Protein AF-Q56270-F1 (afdb_monomer_lite)

Sequence (115 aa):
MAIRLVEETSRPQLDVSLAAAAGNSVAFDLTPIRHEFLSHVAEGALPASFSNECLEDLLAFKAKLLRKAEIVRKASMASDDDEVGDEASALILNFIDIEPGGRGFSRPVTVRTSE

Secondary structure (DSSP, 8-state):
-EEEE-TTT--EEEEE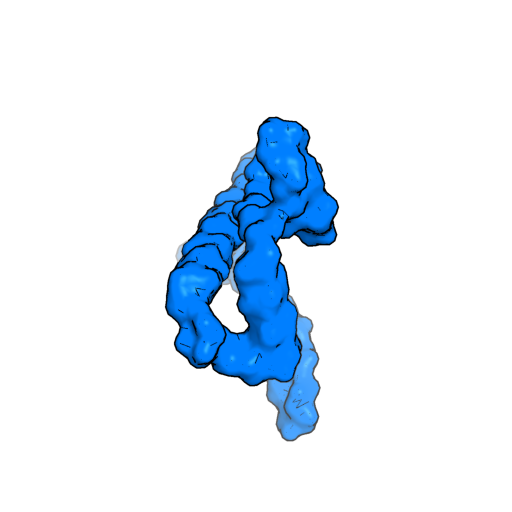ESSSSTT-EEEEE--HHHHHHHHHHHTT--GGGT-HHHHHHHHHHHHHHHHHHHHHHHHHHHTT--S------EEEEEEEEE-TTS-EEEEEEEEE---

Radius of gyration: 20.86 Å; chains: 1; bounding box: 46×21×57 Å

Foldseek 3Di:
DDWDQDPVVRFIWDWDALDPDPPLIDIDTDDVLLVVLVVVVVVPDDSVVRDPVSVVSVVVSVVVNVVSNVVVVVVVVVVVPPDDDPDADWDKDWDWDADPVRDTDIDIDIDGDDD

Structure (mmCIF, N/CA/C/O backbone):
data_AF-Q56270-F1
#
_entry.id   AF-Q56270-F1
#
loop_
_atom_site.group_PDB
_atom_site.id
_atom_site.type_symbol
_atom_site.label_atom_id
_atom_site.label_alt_id
_atom_site.label_comp_id
_atom_site.label_asym_id
_atom_site.label_entity_id
_atom_site.label_seq_id
_atom_site.pdbx_PDB_ins_code
_atom_site.Cartn_x
_atom_site.Cartn_y
_atom_site.Cartn_z
_atom_site.occupancy
_atom_site.B_iso_or_equiv
_atom_site.auth_seq_id
_atom_site.auth_comp_id
_atom_site.auth_asym_id
_atom_site.auth_atom_id
_atom_site.pdbx_PDB_model_num
ATOM 1 N N . MET A 1 1 ? 4.797 -11.081 -1.117 1.00 86.62 1 MET A N 1
ATOM 2 C CA . MET A 1 1 ? 4.232 -10.312 0.012 1.00 86.62 1 MET A CA 1
ATOM 3 C C . MET A 1 1 ? 4.105 -11.245 1.198 1.00 86.62 1 MET A C 1
ATOM 5 O O . MET A 1 1 ? 3.714 -12.388 0.990 1.00 86.62 1 MET A O 1
ATOM 9 N N . ALA A 1 2 ? 4.456 -10.787 2.394 1.00 93.00 2 ALA A N 1
ATOM 10 C CA . ALA A 1 2 ? 4.348 -11.557 3.629 1.00 93.00 2 ALA A CA 1
ATOM 11 C C . ALA A 1 2 ? 3.946 -10.636 4.789 1.00 93.00 2 ALA A C 1
ATOM 13 O O . ALA A 1 2 ? 4.234 -9.443 4.750 1.00 93.00 2 ALA A O 1
ATOM 14 N N . ILE A 1 3 ? 3.308 -11.186 5.822 1.00 94.00 3 ILE A N 1
ATOM 15 C CA . ILE A 1 3 ? 3.127 -10.488 7.100 1.00 94.00 3 ILE A CA 1
ATOM 16 C C . ILE A 1 3 ? 4.300 -10.879 7.999 1.00 94.00 3 ILE A C 1
ATOM 18 O O . ILE A 1 3 ? 4.565 -12.068 8.182 1.00 94.00 3 ILE A O 1
ATOM 22 N N . ARG A 1 4 ? 5.021 -9.890 8.529 1.00 93.38 4 ARG A N 1
ATOM 23 C CA . ARG A 1 4 ? 6.163 -10.080 9.436 1.00 93.38 4 ARG A CA 1
ATOM 24 C C . ARG A 1 4 ? 5.889 -9.406 10.769 1.00 93.38 4 ARG A C 1
ATOM 26 O O . ARG A 1 4 ? 5.150 -8.430 10.817 1.00 93.38 4 ARG A O 1
ATOM 33 N N . LEU A 1 5 ? 6.499 -9.908 11.835 1.00 94.31 5 LEU A N 1
ATOM 34 C CA . LEU A 1 5 ? 6.494 -9.247 13.134 1.00 94.31 5 LEU A CA 1
ATOM 35 C C . LEU A 1 5 ? 7.784 -8.436 13.279 1.00 94.31 5 LEU A C 1
ATOM 37 O O . LEU A 1 5 ? 8.865 -8.965 13.028 1.00 94.31 5 LEU A O 1
ATOM 41 N N . VAL A 1 6 ? 7.673 -7.169 13.664 1.00 92.75 6 VAL A N 1
ATOM 42 C CA . VAL A 1 6 ? 8.830 -6.328 13.995 1.00 92.75 6 VAL A CA 1
ATOM 43 C C . VAL A 1 6 ? 9.306 -6.698 15.394 1.00 92.75 6 VAL A C 1
ATOM 45 O O . VAL A 1 6 ? 8.529 -6.579 16.340 1.00 92.75 6 VAL A O 1
ATOM 48 N N . GLU A 1 7 ? 10.559 -7.124 15.544 1.00 90.81 7 GLU A N 1
ATOM 49 C CA . GLU A 1 7 ? 11.082 -7.606 16.830 1.00 90.81 7 GLU A CA 1
ATOM 50 C C . GLU A 1 7 ? 11.077 -6.519 17.914 1.00 90.81 7 GLU A C 1
ATOM 52 O O . GLU A 1 7 ? 10.680 -6.801 19.044 1.00 90.81 7 GLU A O 1
ATOM 57 N N . GLU A 1 8 ? 11.415 -5.262 17.588 1.00 90.94 8 GLU A N 1
ATOM 58 C CA . GLU A 1 8 ? 11.491 -4.210 18.614 1.00 90.94 8 GLU A CA 1
ATOM 59 C C . GLU A 1 8 ? 10.118 -3.777 19.137 1.00 90.94 8 GLU A C 1
ATOM 61 O O . GLU A 1 8 ? 9.971 -3.426 20.306 1.00 90.94 8 GLU A O 1
ATOM 66 N N . THR A 1 9 ? 9.100 -3.774 18.274 1.00 90.31 9 THR A N 1
ATOM 67 C CA . THR A 1 9 ? 7.766 -3.252 18.621 1.00 90.31 9 THR A CA 1
ATOM 68 C C . THR A 1 9 ? 6.730 -4.348 18.840 1.00 90.31 9 THR A C 1
ATOM 70 O O . THR A 1 9 ? 5.630 -4.058 19.311 1.00 90.31 9 THR A O 1
ATOM 73 N N . SER A 1 10 ? 7.053 -5.597 18.486 1.00 91.00 10 SER A N 1
ATOM 74 C CA . SER A 1 10 ? 6.118 -6.728 18.420 1.00 91.00 10 SER A CA 1
ATOM 75 C C . SER A 1 10 ? 4.854 -6.428 17.601 1.00 91.00 10 SER A C 1
ATOM 77 O O . SER A 1 10 ? 3.790 -6.996 17.850 1.00 91.00 10 SER A O 1
ATOM 79 N N . ARG A 1 11 ? 4.944 -5.517 16.623 1.00 90.69 11 ARG A N 1
ATOM 80 C CA . ARG A 1 11 ? 3.824 -5.150 15.748 1.00 90.69 11 ARG A CA 1
ATOM 81 C C . ARG A 1 11 ? 3.916 -5.872 14.408 1.00 90.69 11 ARG A C 1
ATOM 83 O O . ARG A 1 11 ? 5.019 -6.010 13.874 1.00 90.69 11 ARG A O 1
ATOM 90 N N . PRO A 1 12 ? 2.784 -6.317 13.838 1.00 95.81 12 PRO A N 1
ATOM 91 C CA . PRO A 1 12 ? 2.783 -6.880 12.503 1.00 95.81 12 PRO A CA 1
ATOM 92 C C . PRO A 1 12 ? 2.976 -5.783 11.448 1.00 95.81 12 PRO A C 1
ATOM 94 O O . PRO A 1 12 ? 2.487 -4.659 11.578 1.00 95.81 12 PRO A O 1
ATOM 97 N N . GLN A 1 13 ? 3.664 -6.136 10.373 1.00 95.81 13 GLN A N 1
ATOM 98 C CA . GLN A 1 13 ? 3.879 -5.322 9.186 1.00 95.81 13 GLN A CA 1
ATOM 99 C C . GLN A 1 13 ? 3.578 -6.147 7.939 1.00 95.81 13 GLN A C 1
ATOM 101 O O . GLN A 1 13 ? 3.910 -7.332 7.864 1.00 95.81 13 GLN A O 1
ATOM 106 N N . LEU A 1 14 ? 2.997 -5.501 6.934 1.00 95.50 14 LEU A N 1
ATOM 107 C CA . LEU A 1 14 ? 2.918 -6.034 5.584 1.00 95.50 14 LEU A CA 1
ATOM 108 C C . LEU A 1 14 ? 4.222 -5.718 4.848 1.00 95.50 14 LEU A C 1
ATOM 110 O O . LEU A 1 14 ? 4.503 -4.556 4.568 1.00 95.50 14 LEU A O 1
ATOM 114 N N . ASP A 1 15 ? 5.001 -6.743 4.520 1.00 95.25 15 ASP A N 1
ATOM 115 C CA . ASP A 1 15 ? 6.257 -6.626 3.780 1.00 95.25 15 ASP A CA 1
ATOM 116 C C . ASP A 1 15 ? 6.061 -7.045 2.315 1.00 95.25 15 ASP A C 1
ATOM 118 O O . ASP A 1 15 ? 5.656 -8.174 1.995 1.00 95.25 15 ASP A O 1
ATOM 122 N N . VAL A 1 16 ? 6.341 -6.118 1.398 1.00 96.06 16 VAL A N 1
ATOM 123 C CA . VAL A 1 16 ? 6.199 -6.324 -0.047 1.00 96.06 16 VAL A CA 1
ATOM 124 C C . VAL A 1 16 ? 7.577 -6.289 -0.695 1.00 96.06 16 VAL A C 1
ATOM 126 O O . VAL A 1 16 ? 8.141 -5.221 -0.913 1.00 96.06 16 VAL A O 1
ATOM 129 N N . SER A 1 17 ? 8.118 -7.465 -1.015 1.00 95.00 17 SER A N 1
ATOM 130 C CA . SER A 1 17 ? 9.370 -7.620 -1.765 1.00 95.00 17 SER A CA 1
ATOM 131 C C . SER A 1 17 ? 9.135 -7.444 -3.268 1.00 95.00 17 SER A C 1
ATOM 133 O O . SER A 1 17 ? 8.262 -8.100 -3.835 1.00 95.00 17 SER A O 1
ATOM 135 N N . LEU A 1 18 ? 9.922 -6.576 -3.905 1.00 93.94 18 LEU A N 1
ATOM 136 C CA . LEU A 1 18 ? 9.834 -6.260 -5.337 1.00 93.94 18 LEU A CA 1
ATOM 137 C C . LEU A 1 18 ? 10.904 -6.979 -6.177 1.00 93.94 18 LEU A C 1
ATOM 139 O O . LEU A 1 18 ? 10.761 -7.074 -7.390 1.00 93.94 18 LEU A O 1
ATOM 143 N N . ALA A 1 19 ? 11.956 -7.497 -5.539 1.00 91.44 19 ALA A N 1
ATOM 144 C CA . ALA A 1 19 ? 12.975 -8.363 -6.132 1.00 91.44 19 ALA A CA 1
ATOM 145 C C . ALA A 1 19 ? 13.594 -9.267 -5.052 1.00 91.44 19 ALA A C 1
ATOM 147 O O . ALA A 1 19 ? 13.429 -9.007 -3.859 1.00 91.44 19 ALA A O 1
ATOM 148 N N . ALA A 1 20 ? 14.316 -10.314 -5.468 1.00 83.12 20 ALA A N 1
ATOM 149 C CA . ALA A 1 20 ? 14.903 -11.316 -4.571 1.00 83.12 20 ALA A CA 1
ATOM 150 C C . ALA A 1 20 ? 16.059 -10.786 -3.694 1.00 83.12 20 ALA A C 1
ATOM 152 O O . ALA A 1 20 ? 16.394 -11.403 -2.687 1.00 83.12 20 ALA A O 1
ATOM 153 N N . ALA A 1 21 ? 16.659 -9.643 -4.044 1.00 78.12 21 ALA A N 1
ATOM 154 C CA . ALA A 1 21 ? 17.760 -9.056 -3.282 1.00 78.12 21 ALA A CA 1
ATOM 155 C C . ALA A 1 21 ? 17.289 -8.258 -2.050 1.00 78.12 21 ALA A C 1
ATOM 157 O O . ALA A 1 21 ? 16.249 -7.589 -2.071 1.00 78.12 21 ALA A O 1
ATOM 158 N N . ALA A 1 22 ? 18.099 -8.303 -0.987 1.00 76.62 22 ALA A N 1
ATOM 159 C CA . ALA A 1 22 ? 17.869 -7.573 0.257 1.00 76.62 22 ALA A CA 1
ATOM 160 C C . ALA A 1 22 ? 17.720 -6.058 0.010 1.00 76.62 22 ALA A C 1
ATOM 162 O O . ALA A 1 22 ? 18.412 -5.479 -0.824 1.00 76.62 22 ALA A O 1
ATOM 163 N N . GLY A 1 23 ? 16.795 -5.409 0.726 1.00 84.44 23 GLY A N 1
ATOM 164 C CA . GLY A 1 23 ? 16.535 -3.964 0.606 1.00 84.44 23 GLY A CA 1
ATOM 165 C C . GLY A 1 23 ? 15.573 -3.550 -0.522 1.00 84.44 23 GLY A C 1
ATOM 166 O O . GLY A 1 23 ? 15.225 -2.366 -0.638 1.00 84.44 23 GLY A O 1
ATOM 167 N N . ASN A 1 24 ? 15.083 -4.511 -1.312 1.00 92.56 24 ASN A N 1
ATOM 168 C CA . ASN A 1 24 ? 14.063 -4.293 -2.345 1.00 92.56 24 ASN A CA 1
ATOM 169 C C . ASN A 1 24 ? 12.636 -4.520 -1.842 1.00 92.56 24 ASN A C 1
ATOM 171 O O . ASN A 1 24 ? 11.738 -4.790 -2.639 1.00 92.56 24 ASN A O 1
ATOM 175 N N . SER A 1 25 ? 12.416 -4.422 -0.533 1.00 94.25 25 SER A N 1
ATOM 176 C CA . SER A 1 25 ? 11.080 -4.460 0.043 1.00 94.25 25 SER A CA 1
ATOM 177 C C . SER A 1 25 ? 10.639 -3.103 0.577 1.00 94.25 25 SER A C 1
ATOM 179 O O . SER A 1 25 ? 11.445 -2.191 0.793 1.00 94.25 25 SER A O 1
ATOM 181 N N . VAL A 1 26 ? 9.327 -2.955 0.725 1.00 96.50 26 VAL A N 1
ATOM 182 C CA . VAL A 1 26 ? 8.696 -1.821 1.398 1.00 96.50 26 VAL A CA 1
ATOM 183 C C . VAL A 1 26 ? 7.708 -2.389 2.407 1.00 96.50 26 VAL A C 1
ATOM 185 O O . VAL A 1 26 ? 6.890 -3.242 2.057 1.00 96.50 26 VAL A O 1
ATOM 188 N N . ALA A 1 27 ? 7.792 -1.904 3.643 1.00 95.69 27 ALA A N 1
ATOM 189 C CA . ALA A 1 27 ? 6.937 -2.326 4.742 1.00 95.69 27 ALA A CA 1
ATOM 190 C C . ALA A 1 27 ? 5.810 -1.318 5.018 1.00 95.69 27 ALA A C 1
ATOM 192 O O . ALA A 1 27 ? 5.966 -0.111 4.799 1.00 95.69 27 ALA A O 1
ATOM 193 N N . PHE A 1 28 ? 4.689 -1.825 5.528 1.00 96.56 28 PHE A N 1
ATOM 194 C CA . PHE A 1 28 ? 3.547 -1.051 6.007 1.00 96.56 28 PHE A CA 1
ATOM 195 C C . PHE A 1 28 ? 3.103 -1.566 7.377 1.00 96.56 28 PHE A C 1
ATOM 197 O O . PHE A 1 28 ? 2.746 -2.738 7.499 1.00 96.56 28 PHE A O 1
ATOM 204 N N . ASP A 1 29 ? 3.113 -0.714 8.407 1.00 95.56 29 ASP A N 1
ATOM 205 C CA . ASP A 1 29 ? 2.666 -1.114 9.750 1.00 95.56 29 ASP A CA 1
ATOM 206 C C . ASP A 1 29 ? 1.182 -1.459 9.755 1.00 95.56 29 ASP A C 1
ATOM 208 O O . ASP A 1 29 ? 0.340 -0.630 9.395 1.00 95.56 29 ASP A O 1
ATOM 212 N N . LEU A 1 30 ? 0.866 -2.655 10.249 1.00 95.25 30 LEU A N 1
ATOM 213 C CA . LEU A 1 30 ? -0.496 -3.131 10.440 1.00 95.25 30 LEU A CA 1
ATOM 214 C C . LEU A 1 30 ? -0.922 -2.895 11.890 1.00 95.25 30 LEU A C 1
ATOM 216 O O . LEU A 1 30 ? -0.906 -3.790 12.732 1.00 95.25 30 LEU A O 1
ATOM 220 N N . THR A 1 31 ? -1.329 -1.665 12.196 1.00 93.75 31 THR A N 1
ATOM 221 C CA . THR A 1 31 ? -2.109 -1.420 13.417 1.00 93.75 31 THR A CA 1
ATOM 222 C C . THR A 1 31 ? -3.499 -2.059 13.277 1.00 93.75 31 THR A C 1
ATOM 224 O O . THR A 1 31 ? -3.958 -2.249 12.148 1.00 93.75 31 THR A O 1
ATOM 227 N N . PRO A 1 32 ? -4.213 -2.355 14.382 1.00 94.12 32 PRO A N 1
ATOM 228 C CA . PRO A 1 32 ? -5.583 -2.870 14.302 1.00 94.12 32 PRO A CA 1
ATOM 229 C C . PRO A 1 32 ? -6.497 -2.006 13.422 1.00 94.12 32 PRO A C 1
ATOM 231 O O . PRO A 1 32 ? -7.206 -2.535 12.575 1.00 94.12 32 PRO A O 1
ATOM 234 N N . ILE A 1 33 ? -6.379 -0.677 13.538 1.00 94.25 33 ILE A N 1
ATOM 235 C CA . ILE A 1 33 ? -7.154 0.288 12.744 1.00 94.25 33 ILE A CA 1
ATOM 236 C C . ILE A 1 33 ? -6.825 0.175 11.248 1.00 94.25 33 ILE A C 1
ATOM 238 O O . ILE A 1 33 ? -7.729 0.113 10.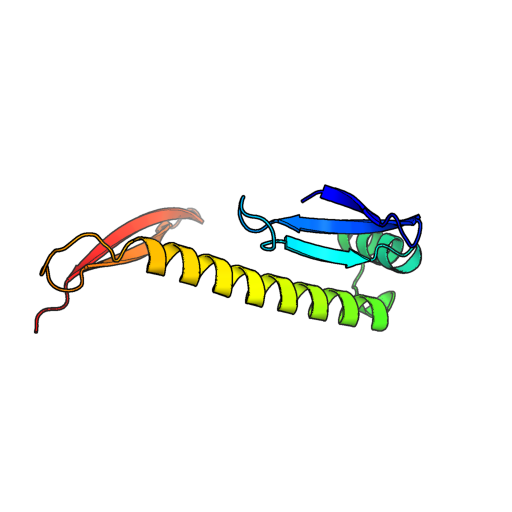419 1.00 94.25 33 ILE A O 1
ATOM 242 N N . ARG A 1 34 ? -5.537 0.105 10.879 1.00 95.62 34 ARG A N 1
ATOM 243 C CA . ARG A 1 34 ? -5.135 -0.044 9.469 1.00 95.62 34 ARG A CA 1
ATOM 244 C C . ARG A 1 34 ? -5.542 -1.404 8.901 1.00 95.62 34 ARG A C 1
ATOM 246 O O . ARG A 1 34 ? -5.913 -1.481 7.736 1.00 95.62 34 ARG A O 1
ATOM 253 N N . HIS A 1 35 ? -5.501 -2.466 9.705 1.00 94.94 35 HIS A N 1
ATOM 254 C CA . HIS A 1 35 ? -5.977 -3.790 9.304 1.00 94.94 35 HIS A CA 1
ATOM 255 C C . HIS A 1 35 ? -7.491 -3.799 9.035 1.00 94.94 35 HIS A C 1
ATOM 257 O O . HIS A 1 35 ? -7.933 -4.313 8.007 1.00 94.94 35 HIS A O 1
ATOM 263 N N . GLU A 1 36 ? -8.283 -3.220 9.937 1.00 95.44 36 GLU A N 1
ATOM 264 C CA . GLU A 1 36 ? -9.737 -3.108 9.786 1.00 95.44 36 GLU A CA 1
ATOM 265 C C . GLU A 1 36 ? -10.108 -2.265 8.559 1.00 95.44 36 GLU A C 1
ATOM 267 O O . GLU A 1 36 ? -10.897 -2.705 7.724 1.00 95.44 36 GLU A O 1
ATOM 272 N N . PHE A 1 37 ? -9.441 -1.119 8.379 1.00 95.88 37 PHE A N 1
ATOM 273 C CA . PHE A 1 37 ? -9.576 -0.293 7.180 1.00 95.88 37 PHE A CA 1
ATOM 274 C C . PHE A 1 37 ? -9.319 -1.097 5.897 1.00 95.88 37 PHE A C 1
ATOM 276 O O . PHE A 1 37 ? -10.143 -1.079 4.984 1.00 95.88 37 PHE A O 1
ATOM 283 N N . LEU A 1 38 ? -8.201 -1.832 5.825 1.00 95.19 38 LEU A N 1
ATOM 284 C CA . LEU A 1 38 ? -7.871 -2.648 4.653 1.00 95.19 38 LEU A CA 1
ATOM 285 C C . LEU A 1 38 ? -8.909 -3.749 4.402 1.00 95.19 38 LEU A C 1
ATOM 287 O O . LEU A 1 38 ? -9.229 -4.015 3.246 1.00 95.19 38 LEU A O 1
ATOM 291 N N . SER A 1 39 ? -9.445 -4.356 5.462 1.00 94.88 39 SER A N 1
ATOM 292 C CA . SER A 1 39 ? -10.456 -5.416 5.364 1.00 94.88 39 SER A CA 1
ATOM 293 C C . SER A 1 39 ? -11.768 -4.878 4.789 1.00 94.88 39 SER A C 1
ATOM 295 O O . SER A 1 39 ? -12.265 -5.409 3.800 1.00 94.88 39 SER A O 1
ATOM 297 N N . HIS A 1 40 ? -12.272 -3.756 5.309 1.00 94.12 40 HIS A N 1
ATOM 298 C CA . HIS A 1 40 ? -13.485 -3.126 4.783 1.00 94.12 40 HIS A CA 1
ATOM 299 C C . HIS A 1 40 ? -13.332 -2.635 3.344 1.00 94.12 40 HIS A C 1
ATOM 301 O O . HIS A 1 40 ? -14.240 -2.803 2.529 1.00 94.12 40 HIS A O 1
ATOM 307 N N . VAL A 1 41 ? -12.184 -2.042 3.003 1.00 94.50 41 VAL A N 1
ATOM 308 C CA . VAL A 1 41 ? -11.909 -1.621 1.622 1.00 94.50 41 VAL A CA 1
ATOM 309 C C . VAL A 1 41 ? -11.853 -2.831 0.687 1.00 94.50 41 VAL A C 1
ATOM 311 O O . VAL A 1 41 ? -12.387 -2.764 -0.419 1.00 94.50 41 VAL A O 1
ATOM 314 N N . ALA A 1 42 ? -11.263 -3.950 1.124 1.00 94.25 42 ALA A N 1
ATOM 315 C CA . ALA A 1 42 ? -11.247 -5.193 0.352 1.00 94.25 42 ALA A CA 1
ATOM 316 C C . ALA A 1 42 ? -12.655 -5.785 0.146 1.00 94.25 42 ALA A C 1
ATOM 318 O O . ALA A 1 42 ? -12.908 -6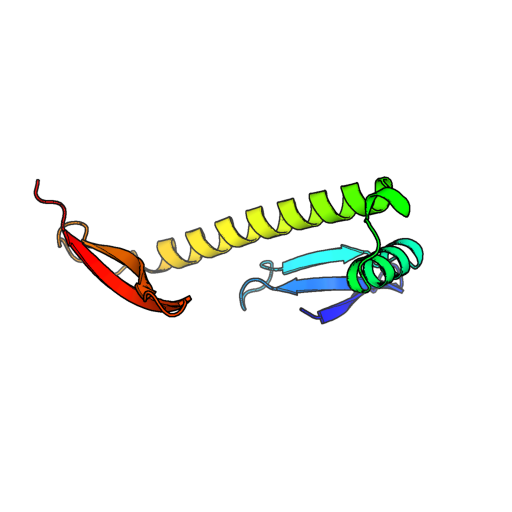.410 -0.882 1.00 94.25 42 ALA A O 1
ATOM 319 N N . GLU A 1 43 ? -13.578 -5.538 1.076 1.00 95.50 43 GLU A N 1
ATOM 320 C CA . GLU A 1 43 ? -15.001 -5.892 0.970 1.00 95.50 43 GLU A CA 1
ATOM 321 C C . GLU A 1 43 ? -15.825 -4.893 0.131 1.00 95.50 43 GLU A C 1
ATOM 323 O O . GLU A 1 43 ? -17.014 -5.111 -0.103 1.00 95.50 43 GLU A O 1
ATOM 328 N N . GLY A 1 44 ? -15.207 -3.817 -0.368 1.00 92.62 44 GLY A N 1
ATOM 329 C CA . GLY A 1 44 ? -15.835 -2.845 -1.268 1.00 92.62 44 GLY A CA 1
ATOM 330 C C . GLY A 1 44 ? -16.331 -1.563 -0.597 1.00 92.62 44 GLY A C 1
ATOM 331 O O . GLY A 1 44 ? -16.979 -0.748 -1.258 1.00 92.62 44 GLY A O 1
ATOM 332 N N . ALA A 1 45 ? -16.024 -1.341 0.684 1.00 92.50 45 ALA A N 1
ATOM 333 C CA . ALA A 1 45 ? -16.289 -0.055 1.318 1.00 92.50 45 ALA A CA 1
ATOM 334 C C . ALA A 1 45 ? -15.463 1.060 0.657 1.00 92.50 45 ALA A C 1
ATOM 336 O O . ALA A 1 45 ? -14.299 0.875 0.291 1.00 92.50 45 ALA A O 1
ATOM 337 N N . LEU A 1 46 ? -16.051 2.252 0.539 1.00 90.88 46 LEU A N 1
ATOM 338 C CA . LEU A 1 46 ? -15.320 3.421 0.060 1.00 90.88 46 LEU A CA 1
ATOM 339 C C . LEU A 1 46 ? -14.267 3.824 1.110 1.00 90.88 46 LEU A C 1
ATOM 341 O O . LEU A 1 46 ? -14.643 4.118 2.245 1.00 90.88 46 LEU A O 1
ATOM 345 N N . PRO A 1 47 ? -12.969 3.905 0.758 1.00 86.56 47 PRO A N 1
ATOM 346 C CA . PRO A 1 47 ? -11.902 4.172 1.728 1.00 86.56 47 PRO A CA 1
ATOM 347 C C . PRO A 1 47 ? -12.117 5.448 2.556 1.00 86.56 47 PRO A C 1
ATOM 349 O O . PRO A 1 47 ? -11.979 5.446 3.778 1.00 86.56 47 PRO A O 1
ATOM 352 N N . ALA A 1 48 ? -12.532 6.532 1.895 1.00 83.94 48 ALA A N 1
ATOM 353 C CA . ALA A 1 48 ? -12.776 7.823 2.538 1.00 83.94 48 ALA A CA 1
ATOM 354 C C . ALA A 1 48 ? -13.958 7.802 3.528 1.00 83.94 48 ALA A C 1
ATOM 356 O O . ALA A 1 48 ? -14.045 8.670 4.392 1.00 83.94 48 ALA A O 1
ATOM 357 N N . SER A 1 49 ? -14.863 6.822 3.423 1.00 80.44 49 SER A N 1
ATOM 358 C CA . SER A 1 49 ? -16.006 6.679 4.333 1.00 80.44 49 SER A CA 1
ATOM 359 C C . SER A 1 49 ? -15.631 6.057 5.678 1.00 80.44 49 SER A C 1
ATOM 361 O O . SER A 1 49 ? -16.423 6.146 6.610 1.00 80.44 49 SER A O 1
ATOM 363 N N . PHE A 1 50 ? -14.452 5.437 5.785 1.00 80.81 50 PHE A N 1
ATOM 364 C CA . PHE A 1 50 ? -13.994 4.795 7.016 1.00 80.81 50 PHE A CA 1
ATOM 365 C C . PHE A 1 50 ? -12.941 5.640 7.736 1.00 80.81 50 PHE A C 1
ATOM 367 O O . PHE A 1 50 ? -13.113 5.996 8.899 1.00 80.81 50 PHE A O 1
ATOM 374 N N . SER A 1 51 ? -11.851 5.986 7.043 1.00 92.12 51 SER A N 1
ATOM 375 C CA . SER A 1 51 ? -10.780 6.805 7.615 1.00 92.12 51 SER A CA 1
ATOM 376 C C . SER A 1 51 ? -9.938 7.466 6.526 1.00 92.12 51 SER A C 1
ATOM 378 O O . SER A 1 51 ? -9.279 6.789 5.735 1.00 92.12 51 SER A O 1
ATOM 380 N N . ASN A 1 52 ? -9.916 8.802 6.520 1.00 94.06 52 ASN A N 1
ATOM 381 C CA . ASN A 1 52 ? -9.047 9.567 5.624 1.00 94.06 52 ASN A CA 1
ATOM 382 C C . ASN A 1 52 ? -7.564 9.402 5.978 1.00 94.06 52 ASN A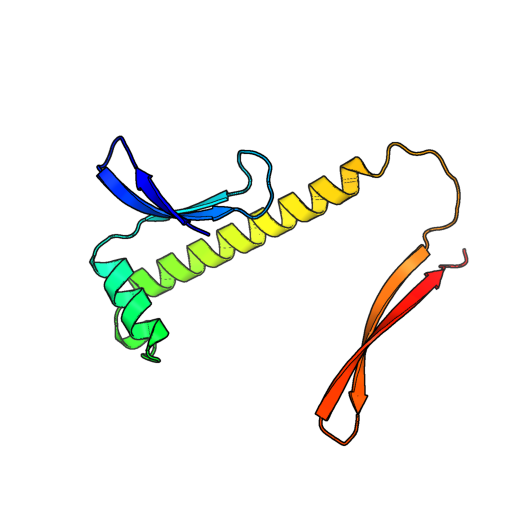 C 1
ATOM 384 O O . ASN A 1 52 ? -6.747 9.294 5.073 1.00 94.06 52 ASN A O 1
ATOM 388 N N . GLU A 1 53 ? -7.218 9.293 7.264 1.00 95.81 53 GLU A N 1
ATOM 389 C CA . GLU A 1 53 ? -5.834 9.060 7.697 1.00 95.81 53 GLU A CA 1
ATOM 390 C C . GLU A 1 53 ? -5.300 7.729 7.147 1.00 95.81 53 GLU A C 1
ATOM 392 O O . GLU A 1 53 ? -4.235 7.682 6.536 1.00 95.81 53 GLU A O 1
ATOM 397 N N . CYS A 1 54 ? -6.074 6.643 7.273 1.00 96.00 54 CYS A N 1
ATOM 398 C CA . CYS A 1 54 ? -5.662 5.342 6.738 1.00 96.00 54 CYS A CA 1
ATOM 399 C C . CYS A 1 54 ? -5.604 5.328 5.204 1.00 96.00 54 CYS A C 1
ATOM 401 O O . CYS A 1 54 ? -4.760 4.640 4.625 1.00 96.00 54 CYS A O 1
ATOM 403 N N . LEU A 1 55 ? -6.475 6.092 4.537 1.00 96.25 55 LEU A N 1
ATOM 404 C CA . LEU A 1 55 ? -6.408 6.284 3.091 1.00 96.25 55 LEU A CA 1
ATOM 405 C C . LEU A 1 55 ? -5.120 7.008 2.687 1.00 96.25 55 LEU A C 1
ATOM 407 O O . LEU A 1 55 ? -4.428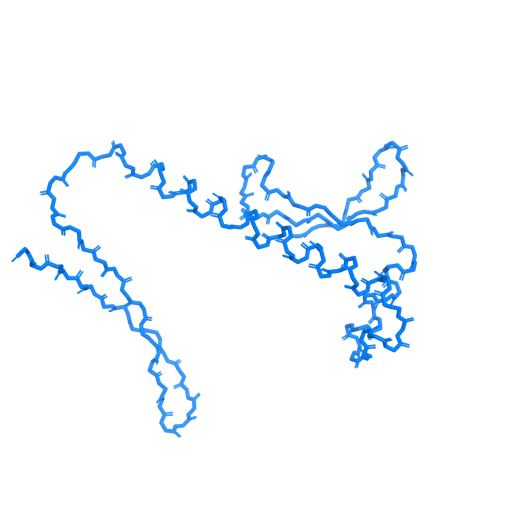 6.548 1.779 1.00 96.25 55 LEU A O 1
ATOM 411 N N . GLU A 1 56 ? -4.778 8.107 3.353 1.00 96.94 56 GLU A N 1
ATOM 412 C CA . GLU A 1 56 ? -3.546 8.854 3.095 1.00 96.94 56 GLU A CA 1
ATOM 413 C C . GLU A 1 56 ? -2.303 7.995 3.347 1.00 96.94 56 GLU A C 1
ATOM 415 O O . GLU A 1 56 ? -1.411 7.937 2.495 1.00 96.94 56 GLU A O 1
ATOM 420 N N . ASP A 1 57 ? -2.285 7.242 4.447 1.00 96.56 57 ASP A N 1
ATOM 421 C CA . ASP A 1 57 ? -1.232 6.274 4.760 1.00 96.56 57 ASP A CA 1
ATOM 422 C C . ASP A 1 57 ? -1.074 5.222 3.651 1.00 96.56 57 ASP A C 1
ATOM 424 O O . ASP A 1 57 ? 0.046 4.923 3.213 1.00 96.56 57 ASP A O 1
ATOM 428 N N . LEU A 1 58 ? -2.188 4.667 3.159 1.00 95.56 58 LEU A N 1
ATOM 429 C CA . LEU A 1 58 ? -2.180 3.674 2.087 1.00 95.56 58 LEU A CA 1
ATOM 430 C C . LEU A 1 58 ? -1.704 4.276 0.756 1.00 95.56 58 LEU A C 1
ATOM 432 O O . LEU A 1 58 ? -0.943 3.638 0.021 1.00 95.56 58 LEU A O 1
ATOM 436 N N . LEU A 1 59 ? -2.107 5.509 0.440 1.00 96.75 59 LEU A N 1
ATOM 437 C CA . LEU A 1 59 ? -1.645 6.224 -0.753 1.00 96.75 59 LEU A CA 1
ATOM 438 C C . LEU A 1 59 ? -0.146 6.540 -0.673 1.00 96.75 59 LEU A C 1
ATOM 440 O O . LEU A 1 59 ? 0.577 6.339 -1.656 1.00 96.75 59 LEU A O 1
ATOM 444 N N . ALA A 1 60 ? 0.349 6.953 0.493 1.00 97.81 60 ALA A N 1
ATOM 445 C CA . ALA A 1 60 ? 1.774 7.154 0.730 1.00 97.81 60 ALA A CA 1
ATOM 446 C C . ALA A 1 60 ? 2.555 5.836 0.592 1.00 97.81 60 ALA A C 1
ATOM 448 O O . ALA A 1 60 ? 3.628 5.805 -0.021 1.00 97.81 60 ALA A O 1
ATOM 449 N N . PHE A 1 61 ? 2.009 4.727 1.099 1.00 97.56 61 PHE A N 1
ATOM 450 C CA . PHE A 1 61 ? 2.593 3.398 0.919 1.00 97.56 61 PHE A CA 1
ATOM 451 C C . PHE A 1 61 ? 2.637 2.981 -0.557 1.00 97.56 61 PHE A C 1
ATOM 453 O O . PHE A 1 61 ? 3.688 2.556 -1.045 1.00 97.56 61 PHE A O 1
ATOM 460 N N . LYS A 1 62 ? 1.552 3.195 -1.310 1.00 97.38 62 LYS A N 1
ATOM 461 C CA . LYS A 1 62 ? 1.513 2.971 -2.764 1.00 97.38 62 LYS A CA 1
ATOM 462 C C . LYS A 1 62 ? 2.590 3.780 -3.489 1.00 97.38 62 LYS A C 1
ATOM 464 O O . LYS A 1 62 ? 3.295 3.234 -4.337 1.00 97.38 62 LYS A O 1
ATOM 469 N N . ALA A 1 63 ? 2.760 5.057 -3.150 1.00 98.12 63 ALA A N 1
ATOM 470 C CA . ALA A 1 63 ? 3.800 5.894 -3.746 1.00 98.12 63 ALA A CA 1
ATOM 471 C C . ALA A 1 63 ? 5.216 5.357 -3.453 1.00 98.12 63 ALA A C 1
ATOM 473 O O . ALA A 1 63 ? 6.052 5.292 -4.359 1.00 98.12 63 ALA A O 1
ATOM 474 N N . LYS A 1 64 ? 5.478 4.901 -2.217 1.00 97.62 64 LYS A N 1
ATOM 475 C CA . LYS A 1 64 ? 6.751 4.257 -1.840 1.00 97.62 64 LYS A CA 1
ATOM 476 C C . LYS A 1 64 ? 7.010 2.983 -2.651 1.00 97.62 64 LYS A C 1
ATOM 478 O O . LYS A 1 64 ? 8.128 2.799 -3.136 1.00 97.62 64 LYS A O 1
ATOM 483 N N . LEU A 1 65 ? 5.990 2.140 -2.833 1.00 97.56 65 LEU A N 1
ATOM 484 C CA . LEU A 1 65 ? 6.081 0.925 -3.648 1.00 97.56 65 LEU A CA 1
ATOM 485 C C . LEU A 1 65 ? 6.438 1.239 -5.099 1.00 97.56 65 LEU A C 1
ATOM 487 O O . LEU A 1 65 ? 7.384 0.661 -5.629 1.00 97.56 65 LEU A O 1
ATOM 491 N N . LEU A 1 66 ? 5.726 2.178 -5.725 1.00 97.38 66 LEU A N 1
ATOM 492 C CA . LEU A 1 66 ? 5.970 2.559 -7.119 1.00 97.38 66 LEU A CA 1
ATOM 493 C C . LEU A 1 66 ? 7.387 3.106 -7.314 1.00 97.38 66 LEU A C 1
ATOM 495 O O . LEU A 1 66 ? 8.088 2.680 -8.233 1.00 97.38 66 LEU A O 1
ATOM 499 N N . ARG A 1 67 ? 7.843 3.977 -6.406 1.00 96.69 67 ARG A N 1
ATOM 500 C CA . ARG A 1 67 ? 9.206 4.520 -6.441 1.00 96.69 67 ARG A CA 1
ATOM 501 C C . ARG A 1 67 ? 10.261 3.421 -6.306 1.00 96.69 67 ARG A C 1
ATOM 503 O O . ARG A 1 67 ? 11.234 3.413 -7.055 1.00 96.69 67 ARG A O 1
ATOM 510 N N . LYS A 1 68 ? 10.087 2.483 -5.368 1.00 96.12 68 LYS A N 1
ATOM 511 C CA . LYS A 1 68 ? 11.032 1.368 -5.200 1.00 96.12 68 LYS A CA 1
ATOM 512 C C . LYS A 1 68 ? 11.008 0.434 -6.414 1.00 96.12 68 LYS A C 1
ATOM 514 O O . LYS A 1 68 ? 12.073 0.022 -6.859 1.00 96.12 68 LYS A O 1
ATOM 519 N N . ALA A 1 69 ? 9.838 0.159 -6.988 1.00 95.06 69 ALA A N 1
ATOM 520 C CA . ALA A 1 69 ? 9.707 -0.677 -8.179 1.00 95.06 69 ALA A CA 1
ATOM 521 C C . ALA A 1 69 ? 10.424 -0.065 -9.392 1.00 95.06 69 ALA A C 1
ATOM 523 O O . ALA A 1 69 ? 11.062 -0.783 -10.158 1.00 95.06 69 ALA A O 1
ATOM 524 N N . GLU A 1 70 ? 10.370 1.259 -9.551 1.00 95.50 70 GLU A N 1
ATOM 525 C CA . GLU A 1 70 ? 11.129 1.958 -10.591 1.00 95.50 70 GLU A CA 1
ATOM 526 C C . GLU A 1 70 ? 12.646 1.833 -10.385 1.00 95.50 70 GLU A C 1
ATOM 528 O O . GLU A 1 70 ? 13.368 1.549 -11.339 1.00 95.50 70 GLU A O 1
ATOM 533 N N . ILE A 1 71 ? 13.126 1.991 -9.146 1.00 92.94 71 ILE A N 1
ATOM 534 C CA . ILE A 1 71 ? 14.549 1.824 -8.804 1.00 92.94 71 ILE A CA 1
ATOM 535 C C . ILE A 1 71 ? 15.018 0.401 -9.121 1.00 92.94 71 ILE A C 1
ATOM 537 O O . ILE A 1 71 ? 16.044 0.230 -9.773 1.00 92.94 71 ILE A O 1
ATOM 541 N N . VAL A 1 72 ? 14.248 -0.610 -8.708 1.00 92.62 72 VAL A N 1
ATOM 542 C CA . VAL A 1 72 ? 14.548 -2.025 -8.979 1.00 92.62 72 VAL A CA 1
ATOM 543 C C . VAL A 1 72 ? 14.620 -2.288 -10.484 1.00 92.62 72 VAL A C 1
ATOM 545 O O . VAL A 1 72 ? 15.567 -2.919 -10.944 1.00 92.62 72 VAL A O 1
ATOM 548 N N . ARG A 1 73 ? 13.672 -1.749 -11.262 1.00 91.00 73 ARG A N 1
ATOM 549 C CA . ARG A 1 73 ? 13.651 -1.892 -12.726 1.00 91.00 73 ARG A CA 1
ATOM 550 C C . ARG A 1 73 ? 14.861 -1.236 -13.398 1.00 91.00 73 ARG A C 1
ATOM 552 O O . ARG A 1 73 ? 15.405 -1.788 -14.344 1.00 91.00 73 ARG A O 1
ATOM 559 N N . LYS A 1 74 ? 15.287 -0.060 -12.930 1.00 91.00 74 LYS A N 1
ATOM 560 C CA . LYS A 1 74 ? 16.482 0.621 -13.460 1.00 91.00 74 LYS A CA 1
ATOM 561 C C . LYS A 1 74 ? 17.760 -0.150 -13.131 1.00 91.00 74 LYS A C 1
ATOM 563 O O . LYS A 1 74 ? 18.605 -0.313 -14.001 1.00 91.00 74 LYS A O 1
ATOM 568 N N . ALA A 1 75 ? 17.870 -0.669 -11.909 1.00 86.06 75 ALA A N 1
ATOM 569 C CA . ALA A 1 75 ? 19.023 -1.458 -11.487 1.00 86.06 75 ALA A CA 1
ATOM 570 C C . ALA A 1 75 ? 19.165 -2.767 -12.283 1.00 86.06 75 ALA A C 1
ATOM 572 O O . ALA A 1 75 ? 20.281 -3.144 -12.619 1.00 86.06 75 ALA A O 1
ATOM 573 N N . SER A 1 76 ? 18.054 -3.427 -12.639 1.00 78.81 76 SER A N 1
ATOM 574 C CA . SER A 1 76 ? 18.108 -4.624 -13.489 1.00 78.81 76 SER A CA 1
ATOM 575 C C . SER A 1 76 ? 18.564 -4.339 -14.921 1.00 78.81 76 SER A C 1
ATOM 577 O O . SER A 1 76 ? 19.126 -5.225 -15.541 1.00 78.81 76 SER A O 1
ATOM 579 N N . MET A 1 77 ? 18.336 -3.127 -15.442 1.00 73.69 77 MET A N 1
ATOM 580 C CA . MET A 1 77 ? 18.789 -2.741 -16.788 1.00 73.69 77 MET A CA 1
ATOM 581 C C . MET A 1 77 ? 20.263 -2.309 -16.803 1.00 73.69 77 MET A C 1
ATOM 583 O O . MET A 1 77 ? 20.945 -2.512 -17.791 1.00 73.69 77 MET A O 1
ATOM 587 N N . ALA A 1 78 ? 20.768 -1.733 -15.706 1.00 64.75 78 ALA A N 1
ATOM 588 C CA . ALA A 1 78 ? 22.167 -1.304 -15.600 1.00 64.75 78 ALA A CA 1
ATOM 589 C C . ALA A 1 78 ? 23.158 -2.466 -15.394 1.00 64.75 78 ALA A C 1
ATOM 591 O O . ALA A 1 78 ? 24.352 -2.287 -15.581 1.00 64.75 78 ALA A O 1
ATOM 592 N N . SER A 1 79 ? 22.678 -3.643 -14.978 1.00 57.03 79 SER A N 1
ATOM 593 C CA . SER A 1 79 ? 23.502 -4.852 -14.824 1.00 57.03 79 SER A CA 1
ATOM 594 C C . SER A 1 79 ? 23.680 -5.639 -16.131 1.00 57.03 79 SER A C 1
ATOM 596 O O . SER A 1 79 ? 24.415 -6.621 -16.122 1.00 57.03 79 SER A O 1
ATOM 598 N N . ASP A 1 80 ? 22.993 -5.242 -17.205 1.00 51.78 80 ASP A N 1
ATOM 599 C CA . ASP A 1 80 ? 23.019 -5.893 -18.525 1.00 51.78 80 ASP A CA 1
ATOM 600 C C . ASP A 1 80 ? 23.955 -5.156 -19.514 1.00 51.78 80 ASP A C 1
ATOM 602 O O . ASP A 1 80 ? 24.021 -5.510 -20.682 1.00 51.78 80 ASP A O 1
ATOM 606 N N . ASP A 1 81 ? 24.672 -4.119 -19.051 1.00 49.19 81 ASP A N 1
ATOM 607 C CA . ASP A 1 81 ? 25.492 -3.206 -19.877 1.00 49.19 81 ASP A CA 1
ATOM 608 C C . ASP A 1 81 ? 27.001 -3.550 -19.876 1.00 49.19 81 ASP A C 1
ATOM 610 O O . ASP A 1 81 ? 27.814 -2.804 -20.409 1.00 49.19 81 ASP A O 1
ATOM 614 N N . ASP A 1 82 ? 27.393 -4.695 -19.300 1.00 47.19 82 ASP A N 1
ATOM 615 C CA . ASP A 1 82 ? 28.774 -5.217 -19.333 1.00 47.19 82 ASP A CA 1
ATOM 616 C C . ASP A 1 82 ? 28.951 -6.371 -20.356 1.00 47.19 82 ASP A C 1
ATOM 618 O O . ASP A 1 82 ? 29.839 -7.213 -20.213 1.00 47.19 82 ASP A O 1
ATOM 622 N N . GLU A 1 83 ? 28.150 -6.407 -21.431 1.00 45.50 83 GLU A N 1
ATOM 623 C CA . GLU A 1 83 ? 28.474 -7.167 -22.650 1.00 45.50 83 GLU A CA 1
ATOM 624 C C . GLU A 1 83 ? 28.519 -6.248 -23.884 1.00 45.50 83 GLU A C 1
ATOM 626 O O . GLU A 1 83 ? 27.524 -5.764 -24.409 1.00 45.50 83 GLU A O 1
ATOM 631 N N . VAL A 1 84 ? 29.756 -6.023 -24.324 1.00 48.31 84 VAL A N 1
ATOM 632 C CA . VAL A 1 84 ? 30.226 -5.384 -25.558 1.00 48.31 84 VAL A CA 1
ATOM 633 C C . VAL A 1 84 ? 29.315 -5.627 -26.772 1.00 48.31 84 VAL A C 1
ATOM 635 O O . VAL A 1 84 ? 29.150 -6.770 -27.192 1.00 48.31 84 VAL A O 1
ATOM 638 N N . GLY A 1 85 ? 28.874 -4.562 -27.453 1.00 41.97 85 GLY A N 1
ATOM 639 C CA . GLY A 1 85 ? 28.371 -4.701 -28.823 1.00 41.97 85 GLY A CA 1
ATOM 640 C C . GLY A 1 85 ? 27.642 -3.490 -29.396 1.00 41.97 85 GLY A C 1
ATOM 641 O O . GLY A 1 85 ? 26.466 -3.279 -29.141 1.00 41.97 85 GLY A O 1
ATOM 642 N N . ASP A 1 86 ? 28.350 -2.743 -30.233 1.00 51.91 86 ASP A N 1
ATOM 643 C CA . ASP A 1 86 ? 27.841 -1.785 -31.216 1.00 51.91 86 ASP A CA 1
ATOM 644 C C . ASP A 1 86 ? 26.781 -2.414 -32.154 1.00 51.91 86 ASP A C 1
ATOM 646 O O . ASP A 1 86 ? 27.101 -2.892 -33.238 1.00 51.91 86 ASP A O 1
ATOM 650 N N . GLU A 1 87 ? 25.510 -2.445 -31.742 1.00 51.41 87 GLU A N 1
ATOM 651 C CA . GLU A 1 87 ? 24.366 -2.681 -32.633 1.00 51.41 87 GLU A CA 1
ATOM 652 C C . GLU A 1 87 ? 23.207 -1.741 -32.263 1.00 51.41 87 GLU A C 1
ATOM 654 O O . GLU A 1 87 ? 22.401 -2.025 -31.380 1.00 51.41 87 GLU A O 1
ATOM 659 N N . ALA A 1 88 ? 23.152 -0.596 -32.953 1.00 57.50 88 ALA A N 1
ATOM 660 C CA . ALA A 1 88 ? 22.004 0.299 -33.139 1.00 57.50 88 ALA A CA 1
ATOM 661 C C . ALA A 1 88 ? 20.744 -0.041 -32.312 1.00 57.50 88 ALA A C 1
ATOM 663 O O . ALA A 1 88 ? 19.958 -0.916 -32.683 1.00 57.50 88 ALA A O 1
ATOM 664 N N . SER A 1 89 ? 20.551 0.707 -31.220 1.00 65.56 89 SER A N 1
ATOM 665 C CA . SER A 1 89 ? 19.408 0.707 -30.292 1.00 65.56 89 SER A CA 1
ATOM 666 C C . SER A 1 89 ? 18.110 0.090 -30.843 1.00 65.56 89 SER A C 1
ATOM 668 O O . SER A 1 89 ? 17.241 0.782 -31.384 1.00 65.56 89 SER A O 1
ATOM 670 N N . ALA A 1 90 ? 17.957 -1.226 -30.680 1.00 72.12 90 ALA A N 1
ATOM 671 C CA . ALA A 1 90 ? 16.721 -1.934 -30.983 1.00 72.12 90 ALA A CA 1
ATOM 672 C C . ALA A 1 90 ? 15.781 -1.851 -29.769 1.00 72.12 90 ALA A C 1
ATOM 674 O O . ALA A 1 90 ? 16.080 -2.355 -28.690 1.00 72.12 90 ALA A O 1
ATOM 675 N N . LEU A 1 91 ? 14.625 -1.214 -29.944 1.00 81.25 91 LEU A N 1
ATOM 676 C CA . LEU A 1 91 ? 13.592 -1.037 -28.923 1.00 81.25 91 LEU A CA 1
ATOM 677 C C . LEU A 1 91 ? 12.478 -2.071 -29.127 1.00 81.25 91 LEU A C 1
ATOM 679 O O . LEU A 1 91 ? 11.901 -2.148 -30.207 1.00 81.25 91 LEU A O 1
ATOM 683 N N . ILE A 1 92 ? 12.129 -2.851 -28.102 1.00 85.69 92 ILE A N 1
ATOM 684 C CA . ILE A 1 92 ? 11.004 -3.801 -28.173 1.00 85.69 92 ILE A CA 1
ATOM 685 C C . ILE A 1 92 ? 9.744 -3.136 -27.607 1.00 85.69 92 ILE A C 1
ATOM 687 O O . ILE A 1 92 ? 9.690 -2.776 -26.432 1.00 85.69 92 ILE A O 1
ATOM 691 N N . LEU A 1 93 ? 8.713 -2.995 -28.438 1.00 86.50 93 LEU A N 1
ATOM 692 C CA . LEU A 1 93 ? 7.395 -2.481 -28.066 1.00 86.50 93 LEU A CA 1
ATOM 693 C C . LEU A 1 93 ? 6.381 -3.628 -28.006 1.00 86.50 93 LEU A C 1
ATOM 695 O O . LEU A 1 93 ? 6.216 -4.361 -28.976 1.00 86.50 93 LEU A O 1
ATOM 699 N N . ASN A 1 94 ? 5.662 -3.765 -26.891 1.00 89.38 94 ASN A N 1
ATOM 700 C CA . ASN A 1 94 ? 4.573 -4.736 -26.762 1.00 89.38 94 ASN A CA 1
ATOM 701 C C . ASN A 1 94 ? 3.233 -4.064 -27.069 1.00 89.38 94 ASN A C 1
ATOM 703 O O . ASN A 1 94 ? 2.787 -3.199 -26.314 1.00 89.38 94 ASN A O 1
ATOM 707 N N . PHE A 1 95 ? 2.589 -4.474 -28.159 1.00 91.81 95 PHE A N 1
ATOM 708 C CA . PHE A 1 95 ? 1.253 -4.013 -28.533 1.00 91.81 95 PHE A CA 1
ATOM 709 C C . PHE A 1 95 ? 0.192 -4.963 -27.984 1.00 91.81 95 PHE A C 1
ATOM 711 O O . PHE A 1 95 ? 0.401 -6.173 -27.950 1.00 91.81 95 PHE A O 1
ATOM 718 N N . ILE A 1 96 ? -0.946 -4.414 -27.561 1.00 91.88 96 ILE A N 1
ATOM 719 C CA . ILE A 1 96 ? -2.118 -5.198 -27.168 1.00 91.88 96 ILE A CA 1
ATOM 720 C C . ILE A 1 96 ? -3.165 -5.007 -28.256 1.00 91.88 96 ILE A C 1
ATOM 722 O O . ILE A 1 96 ? -3.749 -3.929 -28.370 1.00 91.88 96 ILE A O 1
ATOM 726 N N . ASP A 1 97 ? -3.390 -6.054 -29.039 1.00 90.44 97 ASP A N 1
ATOM 727 C CA . ASP A 1 97 ? -4.429 -6.077 -30.061 1.00 90.44 97 ASP A CA 1
ATOM 728 C C . ASP A 1 97 ? -5.710 -6.633 -29.428 1.00 90.44 97 ASP A C 1
ATOM 730 O O . ASP A 1 97 ? -5.679 -7.663 -28.751 1.00 90.44 97 ASP A O 1
ATOM 734 N N . ILE A 1 98 ? -6.829 -5.926 -29.601 1.00 90.44 98 ILE A N 1
ATOM 735 C CA . ILE A 1 98 ? -8.135 -6.313 -29.055 1.00 90.44 98 ILE A CA 1
ATOM 736 C C . ILE A 1 98 ? -9.042 -6.704 -30.217 1.00 90.44 98 ILE A C 1
ATOM 738 O O . ILE A 1 98 ? -9.360 -5.882 -31.078 1.00 90.44 98 ILE A O 1
ATOM 742 N N . GLU A 1 99 ? -9.475 -7.961 -30.234 1.00 91.12 99 GLU A N 1
ATOM 743 C CA . GLU A 1 99 ? -10.423 -8.448 -31.232 1.00 91.12 99 GLU A CA 1
ATOM 744 C C . GLU A 1 99 ? -11.835 -7.886 -30.987 1.00 91.12 99 GLU A C 1
ATOM 746 O O . GLU A 1 99 ? -12.190 -7.579 -29.846 1.00 91.12 99 GLU A O 1
ATOM 751 N N . PRO A 1 100 ? -12.711 -7.844 -32.011 1.00 84.31 100 PRO A N 1
ATOM 752 C CA . PRO A 1 100 ? -14.112 -7.430 -31.859 1.00 84.31 100 PRO A CA 1
ATOM 753 C C . PRO A 1 100 ? -14.904 -8.223 -30.800 1.00 84.31 100 PRO A C 1
ATOM 755 O O . PRO A 1 100 ? -15.944 -7.765 -30.339 1.00 84.31 100 PRO A O 1
ATOM 758 N N . GLY A 1 101 ? -14.412 -9.403 -30.400 1.00 88.19 101 GLY A N 1
ATOM 759 C CA . GLY A 1 101 ? -14.953 -10.219 -29.307 1.00 88.19 101 GLY A CA 1
ATOM 760 C C . GLY A 1 101 ? -14.395 -9.905 -27.910 1.00 88.19 101 GLY A C 1
ATOM 761 O O . GLY A 1 101 ? -14.683 -10.645 -26.972 1.00 88.19 101 GLY A O 1
ATOM 762 N N . GLY A 1 102 ? -13.572 -8.861 -27.753 1.00 86.44 102 GLY A N 1
ATOM 763 C CA . GLY A 1 102 ? -13.021 -8.414 -26.466 1.00 86.44 102 GLY A CA 1
ATOM 764 C C . GLY A 1 102 ? -11.843 -9.236 -25.934 1.00 86.44 102 GLY A C 1
ATOM 765 O O . GLY A 1 102 ? -11.377 -8.992 -24.821 1.00 86.44 102 GLY A O 1
ATOM 766 N N . ARG A 1 103 ? -11.338 -10.206 -26.705 1.00 86.19 103 ARG A N 1
ATOM 767 C CA . ARG A 1 103 ? -10.103 -10.926 -26.371 1.00 86.19 103 ARG A CA 1
ATOM 768 C C . ARG A 1 103 ? -8.897 -10.090 -26.784 1.00 86.19 103 ARG A C 1
ATOM 770 O O . ARG A 1 103 ? -8.810 -9.662 -27.931 1.00 86.19 103 ARG A O 1
ATOM 777 N N . GLY A 1 104 ? -7.991 -9.864 -25.836 1.00 89.12 104 GLY A N 1
ATOM 778 C CA . GLY A 1 104 ? -6.719 -9.191 -26.073 1.00 89.12 104 GLY A CA 1
ATOM 779 C C . GLY A 1 104 ? -5.570 -10.186 -26.199 1.00 89.12 104 GLY A C 1
ATOM 780 O O . GLY A 1 104 ? -5.508 -11.141 -25.421 1.00 89.12 104 GLY A O 1
ATOM 781 N N . PHE A 1 105 ? -4.643 -9.954 -27.128 1.00 89.38 105 PHE A N 1
ATOM 782 C CA . PHE A 1 105 ? -3.370 -10.677 -27.184 1.00 89.38 105 PHE A CA 1
ATOM 783 C C . PHE A 1 105 ? -2.187 -9.712 -27.328 1.00 89.38 105 PHE A C 1
ATOM 785 O O . PHE A 1 105 ? -2.303 -8.639 -27.916 1.00 89.38 105 PHE A O 1
ATOM 792 N N . SER A 1 106 ? -1.051 -10.091 -26.734 1.00 91.81 106 SER A N 1
ATOM 793 C CA . SER A 1 106 ? 0.177 -9.290 -26.746 1.00 91.81 106 SER A CA 1
ATOM 794 C C . SER A 1 106 ? 1.042 -9.659 -27.947 1.00 91.81 106 SER A C 1
ATOM 796 O O . SER A 1 106 ? 1.341 -10.838 -28.154 1.00 91.81 106 SER A O 1
ATOM 798 N N . ARG A 1 107 ? 1.464 -8.656 -28.718 1.00 90.38 107 ARG A N 1
ATOM 799 C CA . ARG A 1 107 ? 2.323 -8.799 -29.894 1.00 90.38 107 ARG A CA 1
ATOM 800 C C . ARG A 1 107 ? 3.595 -7.955 -29.721 1.00 90.38 107 ARG A C 1
ATOM 802 O O . ARG A 1 107 ? 3.511 -6.726 -29.800 1.00 90.38 107 ARG A O 1
ATOM 809 N N . PRO A 1 108 ? 4.767 -8.577 -29.494 1.00 88.12 108 PRO A N 1
ATOM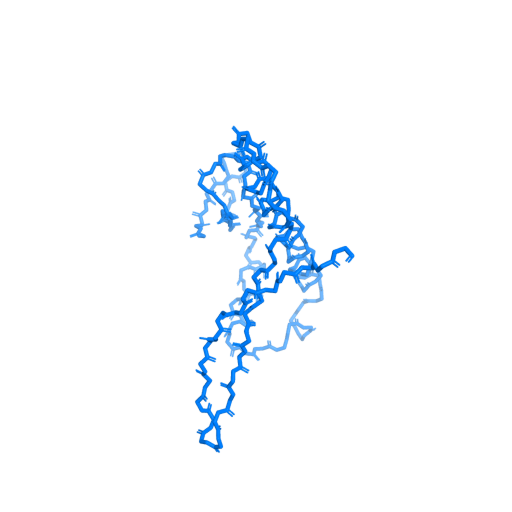 810 C CA . PRO A 1 108 ? 6.033 -7.854 -29.442 1.00 88.12 108 PRO A CA 1
ATOM 811 C C . PRO A 1 108 ? 6.451 -7.392 -30.845 1.00 88.12 108 PRO A C 1
ATOM 813 O O . PRO A 1 108 ? 6.334 -8.134 -31.822 1.00 88.12 108 PRO A O 1
ATOM 816 N N . VAL A 1 109 ? 6.948 -6.161 -30.946 1.00 90.94 109 VAL A N 1
ATOM 817 C CA . VAL A 1 109 ? 7.457 -5.540 -32.173 1.00 90.94 109 VAL A CA 1
ATOM 818 C C . VAL A 1 109 ? 8.815 -4.924 -31.885 1.00 90.94 109 VAL A C 1
ATOM 820 O O . VAL A 1 109 ? 8.931 -4.037 -31.045 1.00 90.94 109 VAL A O 1
ATOM 823 N N . THR A 1 110 ? 9.834 -5.360 -32.616 1.00 88.81 110 THR A N 1
ATOM 824 C CA . THR A 1 110 ? 11.170 -4.767 -32.542 1.00 88.81 110 THR A CA 1
ATOM 825 C C . THR A 1 110 ? 11.250 -3.567 -33.480 1.00 88.81 110 THR A C 1
ATOM 827 O O . THR A 1 110 ? 11.107 -3.706 -34.694 1.00 88.81 110 THR A O 1
ATOM 830 N N . VAL A 1 111 ? 11.484 -2.388 -32.917 1.00 87.88 111 VAL A N 1
ATOM 831 C CA . VAL A 1 111 ? 11.730 -1.135 -33.628 1.00 87.88 111 VAL A CA 1
ATOM 832 C C . VAL A 1 111 ? 13.229 -0.887 -33.645 1.00 87.88 111 VAL A C 1
ATOM 834 O O . VAL A 1 111 ? 13.875 -0.906 -32.604 1.00 87.88 111 VAL A O 1
ATOM 837 N N . ARG A 1 112 ? 13.787 -0.639 -34.827 1.00 85.00 112 ARG A N 1
ATOM 838 C CA . ARG A 1 112 ? 15.171 -0.185 -34.979 1.00 85.00 112 ARG A CA 1
ATOM 839 C C . ARG A 1 112 ? 15.129 1.269 -35.424 1.00 85.00 112 ARG A C 1
ATOM 841 O O . ARG A 1 112 ? 14.440 1.581 -36.396 1.00 85.00 112 ARG A O 1
ATOM 848 N N . THR A 1 113 ? 15.803 2.157 -34.706 1.00 73.12 113 THR A N 1
ATOM 849 C CA . THR A 1 113 ? 15.980 3.543 -35.149 1.00 73.12 113 THR A CA 1
ATOM 850 C C . THR A 1 113 ? 17.094 3.569 -36.191 1.00 73.12 113 THR A C 1
ATOM 852 O O . THR A 1 113 ? 18.214 3.171 -35.889 1.00 73.12 113 THR A O 1
ATOM 855 N N . SER A 1 114 ? 16.782 3.989 -37.418 1.00 62.53 114 SER A N 1
ATOM 856 C CA . SER A 1 114 ? 17.821 4.409 -38.365 1.00 62.53 114 SER A CA 1
ATOM 857 C C . SER A 1 114 ? 18.353 5.758 -37.897 1.00 62.53 114 SER A C 1
ATOM 859 O O . SER A 1 114 ? 17.542 6.614 -37.534 1.00 62.53 114 SER A O 1
ATOM 861 N N . GLU A 1 115 ? 19.673 5.935 -37.906 1.00 54.38 115 GLU A N 1
ATOM 862 C CA . GLU A 1 115 ? 20.271 7.277 -37.934 1.00 54.38 115 GLU A CA 1
ATOM 863 C C . GLU A 1 115 ? 19.797 8.059 -39.167 1.00 54.38 115 GLU A C 1
ATOM 865 O O . GLU A 1 115 ? 19.494 7.407 -40.204 1.00 54.38 115 GLU A O 1
#

pLDDT: mean 86.68, std 13.7, range [41.97, 98.12]

Organism: Acidithiobacillus ferrooxidans (NCBI:txid920)